Protein AF-A0A9D4YMN6-F1 (afdb_monomer_lite)

Radius of gyration: 22.08 Å; chains: 1; bounding box: 74×37×45 Å

Organism: Rhipicephalus sanguineus (NCBI:txid34632)

pLDDT: mean 73.97, std 20.64, range [35.84, 95.38]

Sequence (119 aa):
MYYLTPFQDELVHSTGSSDVDSVLGVPGLACCDTLKAVHNVWPVLPPAPKKGRGSVAASKQNSYALDQLFKRFCGRRSNAHHAEQDCVDLMKVCHTEKAAFLAYVDANAAHLADSRRDW

Secondary structure (DSSP, 8-state):
---PPP-------------THHHH--TT-EE--HHHHHHHH-SSPPPPP--SS----GGGTT---HHHHHHHHT----STT-HHHHHHHHHHHHHTTHHHHHHHHHHH-EEHHHHTT--

InterPro domains:
  IPR012337 Ribonuclease H-like superfamily [SSF53098] (28-114)
  IPR036397 Ribonuclease H superfamily [G3DSA:3.30.420.10] (12-114)
  IPR040393 Three-prime repair exonuclease 1/2 [PTHR13058] (28-112)

Foldseek 3Di:
DDDDDDDDDDPPDDPDDPDCCVVVVDPPDWDDDLLVLLCVVPVDADAADDDPDDDDDPPVGDDPPLCRLCCRQPNHADDPPPPVSSVVSSVSSCVSVVVSSVVCCVVGIDGPRVCPVPD

Structure (mmCIF, N/CA/C/O backbone):
data_AF-A0A9D4YMN6-F1
#
_entry.id   AF-A0A9D4YMN6-F1
#
loop_
_atom_site.group_PDB
_atom_site.id
_atom_site.type_symbol
_atom_site.label_atom_id
_atom_site.label_alt_id
_atom_site.label_comp_id
_atom_site.label_asym_id
_atom_site.label_entity_id
_atom_site.label_seq_id
_atom_site.pdbx_PDB_ins_code
_atom_site.Cartn_x
_atom_site.Cartn_y
_atom_site.Cartn_z
_atom_site.occupancy
_atom_site.B_iso_or_equiv
_atom_site.auth_seq_id
_atom_site.auth_comp_id
_atom_site.auth_asym_id
_atom_site.auth_atom_id
_atom_site.pdbx_PDB_model_num
ATOM 1 N N . MET A 1 1 ? 53.495 -18.794 -11.646 1.00 36.91 1 MET A N 1
ATOM 2 C CA . MET A 1 1 ? 53.411 -17.781 -12.717 1.00 36.91 1 MET A CA 1
ATOM 3 C C . MET A 1 1 ? 51.982 -17.285 -12.761 1.00 36.91 1 MET A C 1
ATOM 5 O O . MET A 1 1 ? 51.088 -18.094 -12.963 1.00 36.91 1 MET A O 1
ATOM 9 N N . TYR A 1 2 ? 51.777 -16.002 -12.480 1.00 35.84 2 TYR A N 1
ATOM 10 C CA . TYR A 1 2 ? 50.476 -15.344 -12.564 1.00 35.84 2 TYR A CA 1
ATOM 11 C C . TYR A 1 2 ? 50.268 -14.874 -14.004 1.00 35.84 2 TYR A C 1
ATOM 13 O O . TYR A 1 2 ? 51.130 -14.171 -14.526 1.00 35.84 2 TYR A O 1
ATOM 21 N N . TYR A 1 3 ? 49.150 -15.235 -14.630 1.00 39.84 3 TYR A N 1
ATOM 22 C CA . TYR A 1 3 ? 48.700 -14.578 -15.855 1.00 39.84 3 TYR A CA 1
ATOM 23 C C . TYR A 1 3 ? 47.491 -13.707 -15.518 1.00 39.84 3 TYR A C 1
ATOM 25 O O . TYR A 1 3 ? 46.395 -14.199 -15.271 1.00 39.84 3 TYR A O 1
ATOM 33 N N . LEU A 1 4 ? 47.754 -12.400 -15.456 1.00 38.69 4 LEU A N 1
ATOM 34 C CA . LEU A 1 4 ? 46.774 -11.321 -15.496 1.00 38.69 4 LEU A CA 1
ATOM 35 C C . LEU A 1 4 ? 46.217 -11.242 -16.922 1.00 38.69 4 LEU A C 1
ATOM 37 O O . LEU A 1 4 ? 46.974 -11.006 -17.862 1.00 38.69 4 LEU A O 1
ATOM 41 N N . THR A 1 5 ? 44.911 -11.424 -17.092 1.00 44.53 5 THR A N 1
ATOM 42 C CA . THR A 1 5 ? 44.212 -11.036 -18.323 1.00 44.53 5 THR A CA 1
ATOM 43 C C . THR A 1 5 ? 43.851 -9.550 -18.243 1.00 44.53 5 THR A C 1
ATOM 45 O O . THR A 1 5 ? 43.340 -9.123 -17.204 1.00 44.53 5 THR A O 1
ATOM 48 N N . PRO A 1 6 ? 44.098 -8.748 -19.292 1.00 42.12 6 PRO A N 1
ATOM 49 C CA . PRO A 1 6 ? 43.767 -7.332 -19.280 1.00 42.12 6 PRO A CA 1
ATOM 50 C C . PRO A 1 6 ? 42.250 -7.140 -19.370 1.00 42.12 6 PRO A C 1
ATOM 52 O O . PRO A 1 6 ? 41.585 -7.676 -20.254 1.00 42.12 6 PRO A O 1
ATOM 55 N N . PHE A 1 7 ? 41.731 -6.365 -18.422 1.00 38.84 7 PHE A N 1
ATOM 56 C CA . PHE A 1 7 ? 40.391 -5.795 -18.409 1.00 38.84 7 PHE A CA 1
ATOM 57 C C . PHE A 1 7 ? 40.280 -4.862 -19.627 1.00 38.84 7 PHE A C 1
ATOM 59 O O . PHE A 1 7 ? 40.938 -3.823 -19.664 1.00 38.84 7 PHE A O 1
ATOM 66 N N . GLN A 1 8 ? 39.538 -5.269 -20.659 1.00 41.69 8 GLN A N 1
ATOM 67 C CA . GLN A 1 8 ? 39.225 -4.388 -21.780 1.00 41.69 8 GLN A CA 1
ATOM 68 C C . GLN A 1 8 ? 38.085 -3.458 -21.371 1.00 41.69 8 GLN A C 1
ATOM 70 O O . GLN A 1 8 ? 36.951 -3.869 -21.141 1.00 41.69 8 GLN A O 1
ATOM 75 N N . ASP A 1 9 ? 38.477 -2.201 -21.233 1.00 43.00 9 ASP A N 1
ATOM 76 C CA . ASP A 1 9 ? 37.661 -1.007 -21.128 1.00 43.00 9 ASP A CA 1
ATOM 77 C C . ASP A 1 9 ? 36.941 -0.788 -22.471 1.00 43.00 9 ASP A C 1
ATOM 79 O O . ASP A 1 9 ? 37.562 -0.401 -23.459 1.00 43.00 9 ASP A O 1
ATOM 83 N N . GLU A 1 10 ? 35.645 -1.089 -22.532 1.00 41.66 10 GLU A N 1
ATOM 84 C CA . GLU A 1 10 ? 34.759 -0.564 -23.575 1.00 41.66 10 GLU A CA 1
ATOM 85 C C . GLU A 1 10 ? 33.535 0.069 -22.913 1.00 41.66 10 GLU A C 1
ATOM 87 O O . GLU A 1 10 ? 32.429 -0.474 -22.885 1.00 41.66 10 GLU A O 1
ATOM 92 N N . LEU A 1 11 ? 33.745 1.266 -22.359 1.00 40.16 11 LEU A N 1
ATOM 93 C CA . LEU A 1 11 ? 32.674 2.190 -22.009 1.00 40.16 11 LEU A CA 1
ATOM 94 C C . LEU A 1 11 ? 32.065 2.774 -23.296 1.00 40.16 11 LEU A C 1
ATOM 96 O O . LEU A 1 11 ? 32.355 3.904 -23.702 1.00 40.16 11 LEU A O 1
ATOM 100 N N . VAL A 1 12 ? 31.201 1.993 -23.946 1.00 44.28 12 VAL A N 1
ATOM 101 C CA . VAL A 1 12 ? 30.350 2.481 -25.034 1.00 44.28 12 VAL A CA 1
ATOM 102 C C . VAL A 1 12 ? 29.313 3.430 -24.433 1.00 44.28 12 VAL A C 1
ATOM 104 O O . VAL A 1 12 ? 28.297 3.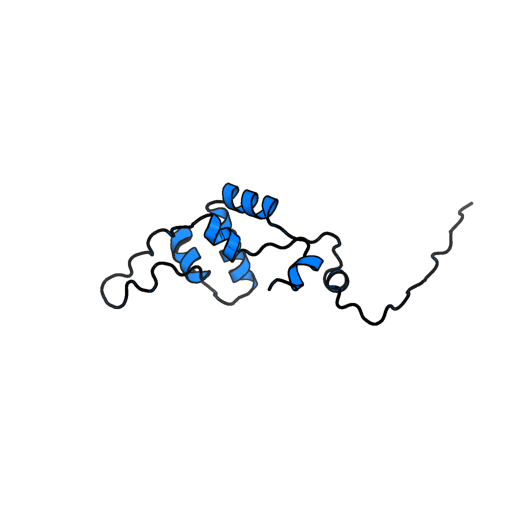019 -23.874 1.00 44.28 12 VAL A O 1
ATOM 107 N N . HIS A 1 13 ? 29.585 4.729 -24.550 1.00 44.44 13 HIS A N 1
ATOM 108 C CA . HIS A 1 13 ? 28.615 5.791 -24.309 1.00 44.44 13 HIS A CA 1
ATOM 109 C C . HIS A 1 13 ? 27.467 5.665 -25.320 1.00 44.44 13 HIS A C 1
ATOM 111 O O . HIS A 1 13 ? 27.561 6.163 -26.441 1.00 44.44 13 HIS A O 1
ATOM 117 N N . SER A 1 14 ? 26.368 5.022 -24.921 1.00 39.88 14 SER A N 1
ATOM 118 C CA . SER A 1 14 ? 25.084 5.182 -25.605 1.00 39.88 14 SER A CA 1
ATOM 119 C C . SER A 1 14 ? 24.371 6.406 -25.049 1.00 39.88 14 SER A C 1
ATOM 121 O O . SER A 1 14 ? 23.703 6.385 -24.016 1.00 39.88 14 SER A O 1
ATOM 123 N N . THR A 1 15 ? 24.554 7.506 -25.763 1.00 48.62 15 THR A N 1
ATOM 124 C CA . THR A 1 15 ? 23.722 8.697 -25.698 1.00 48.62 15 THR A CA 1
ATOM 125 C C . THR A 1 15 ? 22.288 8.340 -26.103 1.00 48.62 15 THR A C 1
ATOM 127 O O . THR A 1 15 ? 22.015 8.054 -27.263 1.00 48.62 15 THR A O 1
ATOM 130 N N . GLY A 1 16 ? 21.356 8.400 -25.145 1.00 44.06 16 GLY A N 1
ATOM 131 C CA . GLY A 1 16 ? 19.928 8.548 -25.446 1.00 44.06 16 GLY A CA 1
ATOM 132 C C . GLY A 1 16 ? 18.996 7.384 -25.101 1.00 44.06 16 GLY A C 1
ATOM 133 O O . GLY A 1 16 ? 18.100 7.109 -25.890 1.00 44.06 16 GLY A O 1
ATOM 134 N N . SER A 1 17 ? 19.120 6.754 -23.927 1.00 43.69 17 SER A N 1
ATOM 135 C CA . SER A 1 17 ? 18.010 5.961 -23.373 1.00 43.69 17 SER A CA 1
ATOM 136 C C . SER A 1 17 ? 17.620 6.467 -21.993 1.00 43.69 17 SER A C 1
ATOM 138 O O . SER A 1 17 ? 18.452 6.586 -21.097 1.00 43.69 17 SER A O 1
ATOM 140 N N . SER A 1 18 ? 16.341 6.789 -21.811 1.00 48.84 18 SER A N 1
ATOM 141 C CA . SER A 1 18 ? 15.766 7.173 -20.520 1.00 48.84 18 SER A CA 1
ATOM 142 C C . SER A 1 18 ? 15.546 5.955 -19.610 1.00 48.84 18 SER A C 1
ATOM 144 O O . SER A 1 18 ? 14.480 5.834 -19.003 1.00 48.84 18 SER A O 1
ATOM 146 N N . ASP A 1 19 ? 16.504 5.032 -19.564 1.00 51.66 19 ASP A N 1
ATOM 147 C CA . ASP A 1 19 ? 16.403 3.782 -18.817 1.00 51.66 19 ASP A CA 1
ATOM 148 C C . ASP A 1 19 ? 16.760 4.010 -17.351 1.00 51.66 19 ASP A C 1
ATOM 150 O O . ASP A 1 19 ? 17.908 4.247 -16.975 1.00 51.66 19 ASP A O 1
ATOM 154 N N . VAL A 1 20 ? 15.744 3.922 -16.497 1.00 51.78 20 VAL A N 1
ATOM 155 C CA . VAL A 1 20 ? 15.882 3.969 -15.034 1.00 51.78 20 VAL A CA 1
ATOM 156 C C . VAL A 1 20 ? 16.705 2.805 -14.472 1.00 51.78 20 VAL A C 1
ATOM 158 O O . VAL A 1 20 ? 17.168 2.904 -13.335 1.00 51.78 20 VAL A O 1
ATOM 161 N N . ASP A 1 21 ? 16.977 1.768 -15.275 1.00 49.28 21 ASP A N 1
ATOM 162 C CA . ASP A 1 21 ? 17.992 0.751 -14.973 1.00 49.28 21 ASP A CA 1
ATOM 163 C C . ASP A 1 21 ? 19.356 1.393 -14.681 1.00 49.28 21 ASP A C 1
ATOM 165 O O . ASP A 1 21 ? 20.093 0.921 -13.819 1.00 49.28 21 ASP A O 1
ATOM 169 N N . SER A 1 22 ? 19.653 2.541 -15.300 1.00 51.34 22 SER A N 1
ATOM 170 C CA . SER A 1 22 ? 20.869 3.313 -15.024 1.00 51.34 22 SER A CA 1
ATOM 171 C C . SER A 1 22 ? 20.780 4.199 -13.771 1.00 51.34 22 SER A C 1
ATOM 173 O O . SER A 1 22 ? 21.812 4.611 -13.252 1.00 51.34 22 SER A O 1
ATOM 175 N N . VAL A 1 23 ? 19.578 4.507 -13.263 1.00 55.53 23 VAL A N 1
ATOM 176 C CA . VAL A 1 23 ? 19.380 5.413 -12.109 1.00 55.53 23 VAL A CA 1
ATOM 177 C C . VAL A 1 23 ? 19.468 4.672 -10.774 1.00 55.53 23 VAL A C 1
ATOM 179 O O . VAL A 1 23 ? 20.001 5.220 -9.811 1.00 55.53 23 VAL A O 1
ATOM 182 N N . LEU A 1 24 ? 18.965 3.436 -10.702 1.00 59.53 24 LEU A N 1
ATOM 183 C CA . LEU A 1 24 ? 19.057 2.605 -9.493 1.00 59.53 24 LEU A CA 1
ATOM 184 C C . LEU A 1 24 ? 20.084 1.473 -9.620 1.00 59.53 24 LEU A C 1
ATOM 186 O O . LEU A 1 24 ? 20.497 0.933 -8.599 1.00 59.53 24 LEU A O 1
ATOM 190 N N . GLY A 1 25 ? 20.512 1.119 -10.838 1.00 56.62 25 GLY A N 1
ATOM 191 C CA . GLY A 1 25 ? 21.529 0.088 -11.072 1.00 56.62 25 GLY A CA 1
ATOM 192 C C . GLY A 1 25 ? 21.098 -1.329 -10.683 1.00 56.62 25 GLY A C 1
ATOM 193 O O . GLY A 1 25 ? 21.949 -2.208 -10.574 1.00 56.62 25 GLY A O 1
ATOM 194 N N . VAL A 1 26 ? 19.802 -1.561 -10.438 1.00 59.62 26 VAL A N 1
ATOM 195 C CA . VAL A 1 26 ? 19.274 -2.859 -9.998 1.00 59.62 26 VAL A CA 1
ATOM 196 C C . VAL A 1 26 ? 18.445 -3.482 -11.122 1.00 59.62 26 VAL A C 1
ATOM 198 O O . VAL A 1 26 ? 17.255 -3.173 -11.235 1.00 59.62 26 VAL A O 1
ATOM 201 N N . PRO A 1 27 ? 19.040 -4.359 -11.953 1.00 65.25 27 PRO A N 1
ATOM 202 C CA . PRO A 1 27 ? 18.279 -5.098 -12.950 1.00 65.25 27 PRO A CA 1
ATOM 203 C C . PRO A 1 27 ? 17.215 -5.967 -12.267 1.00 65.25 27 PRO A C 1
ATOM 205 O O . PRO A 1 27 ? 17.459 -6.571 -11.221 1.00 65.25 27 PRO A O 1
ATOM 208 N N . GLY A 1 28 ? 16.026 -6.033 -12.869 1.00 74.44 28 GLY A N 1
ATOM 209 C CA . GLY A 1 28 ? 14.917 -6.851 -12.368 1.00 74.44 28 GLY A CA 1
ATOM 210 C C . GLY A 1 28 ? 14.049 -6.189 -11.294 1.00 74.44 28 GLY A C 1
ATOM 211 O O . GLY A 1 28 ? 13.239 -6.875 -10.673 1.00 74.44 28 GLY A O 1
ATOM 212 N N . LEU A 1 29 ? 14.172 -4.875 -11.075 1.00 81.75 29 LEU A N 1
ATOM 213 C CA . LEU A 1 29 ? 13.296 -4.162 -10.149 1.00 81.75 29 LEU A CA 1
ATOM 214 C C . LEU A 1 29 ? 11.842 -4.168 -10.657 1.00 81.75 29 LEU A C 1
ATOM 216 O O . LEU A 1 29 ? 11.544 -3.738 -11.775 1.00 81.75 29 LEU A O 1
ATOM 220 N N . ALA A 1 30 ? 10.935 -4.647 -9.810 1.00 85.88 30 ALA A N 1
ATOM 221 C CA . ALA A 1 30 ? 9.502 -4.646 -10.061 1.00 85.88 30 ALA A CA 1
ATOM 222 C C . ALA A 1 30 ? 8.808 -3.588 -9.195 1.00 85.88 30 ALA A C 1
ATOM 224 O O . ALA A 1 30 ? 9.224 -3.313 -8.067 1.00 85.88 30 ALA A O 1
ATOM 225 N N . CYS A 1 31 ? 7.737 -3.002 -9.718 1.00 88.38 31 CYS A N 1
ATOM 226 C CA . CYS A 1 31 ? 6.900 -2.050 -9.002 1.00 88.38 31 CYS A CA 1
ATOM 227 C C . CYS A 1 31 ? 5.429 -2.460 -9.055 1.00 88.38 31 CYS A C 1
ATOM 229 O O . CYS A 1 31 ? 4.983 -3.158 -9.965 1.00 88.38 31 CYS A O 1
ATOM 231 N N . CYS A 1 32 ? 4.666 -2.002 -8.069 1.00 90.44 32 CYS A N 1
ATOM 232 C CA . CYS A 1 32 ? 3.235 -2.234 -7.982 1.00 90.44 32 CYS A CA 1
ATOM 233 C C . CYS A 1 32 ? 2.550 -0.959 -7.479 1.00 90.44 32 CYS A C 1
ATOM 235 O O . CYS A 1 32 ? 3.084 -0.262 -6.615 1.00 90.44 32 CYS A O 1
ATOM 237 N N . ASP A 1 33 ? 1.369 -0.657 -8.016 1.00 89.56 33 ASP A N 1
ATOM 238 C CA . ASP A 1 33 ? 0.548 0.457 -7.546 1.00 89.56 33 ASP A CA 1
ATOM 239 C C . ASP A 1 33 ? -0.139 0.078 -6.228 1.00 89.56 33 ASP A C 1
ATOM 241 O O . ASP A 1 33 ? -1.106 -0.694 -6.183 1.00 89.56 33 ASP A O 1
ATOM 245 N N . THR A 1 34 ? 0.364 0.657 -5.142 1.00 91.06 34 THR A N 1
ATOM 246 C CA . THR A 1 34 ? -0.135 0.394 -3.796 1.00 91.06 34 THR A CA 1
ATOM 247 C C . THR A 1 34 ? -1.589 0.830 -3.609 1.00 91.06 34 THR A C 1
ATOM 249 O O . THR A 1 34 ? -2.293 0.206 -2.820 1.00 91.06 34 THR A O 1
ATOM 252 N N . LEU A 1 35 ? -2.093 1.843 -4.325 1.00 91.06 35 LEU A N 1
ATOM 253 C CA . LEU A 1 35 ? -3.504 2.234 -4.206 1.00 91.06 35 LEU A CA 1
ATOM 254 C C . LEU A 1 35 ? -4.420 1.161 -4.790 1.00 91.06 35 LEU A C 1
ATOM 256 O O . LEU A 1 35 ? -5.409 0.805 -4.147 1.00 91.06 35 LEU A O 1
ATOM 260 N N . LYS A 1 36 ? -4.075 0.597 -5.954 1.00 91.56 36 LYS A N 1
ATOM 261 C CA . LYS A 1 36 ? -4.826 -0.531 -6.533 1.00 91.56 36 LYS A CA 1
ATOM 262 C C . LYS A 1 36 ? -4.792 -1.750 -5.612 1.00 91.56 36 LYS A C 1
ATOM 264 O O . LYS A 1 36 ? -5.835 -2.352 -5.364 1.00 91.56 36 LYS A O 1
ATOM 269 N N . ALA A 1 37 ? -3.626 -2.051 -5.038 1.00 92.94 37 ALA A N 1
ATOM 270 C CA . ALA A 1 37 ? -3.480 -3.135 -4.070 1.00 92.94 37 ALA A CA 1
ATOM 271 C C . ALA A 1 37 ? -4.382 -2.931 -2.839 1.00 92.94 37 ALA A C 1
ATOM 273 O O . ALA A 1 37 ? -5.150 -3.819 -2.475 1.00 92.94 37 ALA A O 1
ATOM 274 N N . VAL A 1 38 ? -4.353 -1.743 -2.228 1.00 91.56 38 VAL A N 1
ATOM 275 C CA . VAL A 1 38 ? -5.177 -1.413 -1.053 1.00 91.56 38 VAL A CA 1
ATOM 276 C C . VAL A 1 38 ? -6.673 -1.458 -1.392 1.00 91.56 38 VAL A C 1
ATOM 278 O O . VAL A 1 38 ? -7.457 -1.964 -0.592 1.00 91.56 38 VAL A O 1
ATOM 281 N N . HIS A 1 39 ? -7.085 -0.989 -2.572 1.00 91.62 39 HIS A N 1
ATOM 282 C CA . HIS A 1 39 ? -8.473 -1.101 -3.036 1.00 91.62 39 HIS A CA 1
ATOM 283 C C . HIS A 1 39 ? -8.932 -2.554 -3.191 1.00 91.62 39 HIS A C 1
ATOM 285 O O . HIS A 1 39 ? -10.074 -2.870 -2.862 1.00 91.62 39 HIS A O 1
ATOM 291 N N . ASN A 1 40 ? -8.058 -3.433 -3.683 1.00 92.56 40 ASN A N 1
ATOM 292 C CA . ASN A 1 40 ? -8.369 -4.850 -3.83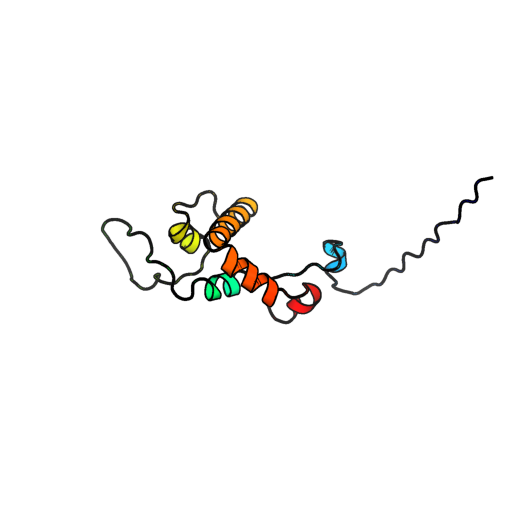2 1.00 92.56 40 ASN A CA 1
ATOM 293 C C . ASN A 1 40 ? -8.479 -5.561 -2.476 1.00 92.56 40 ASN A C 1
ATOM 295 O O . ASN A 1 40 ? -9.366 -6.388 -2.281 1.00 92.56 40 ASN A O 1
ATOM 299 N N . VAL A 1 41 ? -7.590 -5.232 -1.536 1.00 91.56 41 VAL A N 1
ATOM 300 C CA . VAL A 1 41 ? -7.586 -5.833 -0.194 1.00 91.56 41 VAL A CA 1
ATOM 301 C C . VAL A 1 41 ? -8.772 -5.340 0.640 1.00 91.56 41 VAL A C 1
ATOM 303 O O . VAL A 1 41 ? -9.414 -6.131 1.328 1.00 91.56 41 VAL A O 1
ATOM 306 N N . TRP A 1 42 ? -9.108 -4.050 0.552 1.00 90.69 42 TRP A N 1
ATOM 307 C CA . TRP A 1 42 ? -10.227 -3.451 1.281 1.00 90.69 42 TRP A CA 1
ATOM 308 C C . TRP A 1 42 ? -11.197 -2.742 0.338 1.00 90.69 42 TRP A C 1
ATOM 310 O O . TRP A 1 42 ? -11.255 -1.515 0.353 1.00 90.69 42 TRP A O 1
ATOM 320 N N . PRO A 1 43 ? -12.023 -3.473 -0.431 1.00 85.62 43 PRO A N 1
ATOM 321 C CA . PRO A 1 43 ? -13.000 -2.857 -1.334 1.00 85.62 43 PRO A CA 1
ATOM 322 C C . PRO A 1 43 ? -14.023 -1.996 -0.579 1.00 85.62 43 PRO A C 1
ATOM 324 O O . PRO A 1 43 ? -14.542 -1.008 -1.104 1.00 85.62 43 PRO A O 1
ATOM 327 N N . VAL A 1 44 ? -14.282 -2.349 0.684 1.00 85.69 44 VAL A N 1
ATOM 328 C CA . VAL A 1 44 ? -15.067 -1.563 1.632 1.00 85.69 44 VAL A CA 1
ATOM 329 C C . VAL A 1 44 ? -14.187 -1.255 2.836 1.00 85.69 44 VAL A C 1
ATOM 331 O O . VAL A 1 44 ? -13.773 -2.154 3.565 1.00 85.69 44 VAL A O 1
ATOM 334 N N . LEU A 1 45 ? -13.907 0.029 3.054 1.00 84.69 45 LEU A N 1
ATOM 335 C CA . LEU A 1 45 ? -13.090 0.458 4.181 1.00 84.69 45 LEU A CA 1
ATOM 336 C C . LEU A 1 45 ? -13.883 0.381 5.496 1.00 84.69 45 LEU A C 1
ATOM 338 O O . LEU A 1 45 ? -15.060 0.754 5.528 1.00 84.69 45 LEU A O 1
ATOM 342 N N . PRO A 1 46 ? -13.239 0.000 6.615 1.00 82.19 46 PRO A N 1
ATOM 343 C CA . PRO A 1 46 ? -13.875 0.050 7.924 1.00 82.19 46 PRO A CA 1
ATOM 344 C C . PRO A 1 46 ? -14.288 1.489 8.275 1.00 82.19 46 PRO A C 1
ATOM 346 O O . PRO A 1 46 ? -13.697 2.456 7.770 1.00 82.19 46 PRO A O 1
ATOM 349 N N . PRO A 1 47 ? -15.306 1.667 9.134 1.00 80.00 47 PRO A N 1
ATOM 350 C CA . PRO A 1 47 ? -15.807 2.987 9.482 1.00 80.00 47 PRO A CA 1
ATOM 351 C C . PRO A 1 47 ? -14.703 3.839 10.111 1.00 80.00 47 PRO A C 1
ATOM 353 O O . PRO A 1 47 ? -13.942 3.382 10.962 1.00 80.00 47 PRO A O 1
ATOM 356 N N . ALA A 1 48 ? -14.631 5.107 9.705 1.00 75.00 48 ALA A N 1
ATOM 357 C CA . ALA A 1 48 ? -13.691 6.043 10.303 1.00 75.00 48 ALA A CA 1
ATOM 358 C C . ALA A 1 48 ? -13.987 6.220 11.808 1.00 75.00 48 ALA A C 1
ATOM 360 O O . ALA A 1 48 ? -15.160 6.265 12.201 1.00 75.00 48 ALA A O 1
ATOM 361 N N . PRO A 1 49 ? -12.955 6.365 12.660 1.00 71.38 49 PRO A N 1
ATOM 362 C CA . PRO A 1 49 ? -13.158 6.611 14.082 1.00 71.38 49 PRO A CA 1
ATOM 363 C C . PRO A 1 49 ? -13.991 7.884 14.287 1.00 71.38 49 PRO A C 1
ATOM 365 O O . PRO A 1 49 ? -13.689 8.944 13.731 1.00 71.38 49 PRO A O 1
ATOM 368 N N . LYS A 1 50 ? -15.064 7.782 15.084 1.00 68.56 50 LYS A N 1
ATOM 369 C CA . LYS A 1 50 ? -15.989 8.893 15.351 1.00 68.56 50 LYS A CA 1
ATOM 370 C C . LYS A 1 50 ? -15.234 10.030 16.049 1.00 68.56 50 LYS A C 1
ATOM 372 O O . LYS A 1 50 ? -14.849 9.895 17.209 1.00 68.56 50 LYS A O 1
ATOM 377 N N . LYS A 1 51 ? -15.047 11.173 15.380 1.00 59.84 51 LYS A N 1
ATOM 378 C CA . LYS A 1 51 ? -14.690 12.420 16.076 1.00 59.84 51 LYS A CA 1
ATOM 379 C C . LYS A 1 51 ? -15.891 12.837 16.929 1.00 59.84 51 LYS A C 1
ATOM 381 O O . LYS A 1 51 ? -17.004 12.939 16.418 1.00 59.84 51 LYS A O 1
ATOM 386 N N . GLY A 1 52 ? -15.673 13.011 18.231 1.00 51.12 52 GLY A N 1
ATOM 387 C CA . GLY A 1 52 ? -16.707 13.443 19.170 1.00 51.12 52 GLY A CA 1
ATOM 388 C C . GLY A 1 52 ? -17.401 14.729 18.708 1.00 51.12 52 GLY A C 1
ATOM 389 O O . GLY A 1 52 ? -16.736 15.635 18.221 1.00 51.12 52 GLY A O 1
ATOM 390 N N . ARG A 1 53 ? -18.736 14.735 18.844 1.00 49.84 53 ARG A N 1
ATOM 391 C CA . ARG A 1 53 ? -19.702 15.845 18.707 1.00 49.84 53 ARG A CA 1
ATOM 392 C C . ARG A 1 53 ? -19.275 17.022 17.813 1.00 49.84 53 ARG A C 1
ATOM 394 O O . ARG A 1 53 ? -18.593 17.935 18.256 1.00 49.84 53 ARG A O 1
ATOM 401 N N . GLY A 1 54 ? -19.867 17.069 16.620 1.00 49.62 54 GLY A N 1
ATOM 402 C CA . GLY A 1 54 ? -20.067 18.316 15.885 1.00 49.62 54 GLY A CA 1
ATOM 403 C C . GLY A 1 54 ? -19.360 18.379 14.537 1.00 49.62 54 GLY A C 1
ATOM 404 O O . GLY A 1 54 ? -18.185 18.703 14.447 1.00 49.62 54 GLY A O 1
ATOM 405 N N . SER A 1 55 ? -20.177 18.222 13.499 1.00 42.91 55 SER A N 1
ATOM 406 C CA . SER A 1 55 ? -20.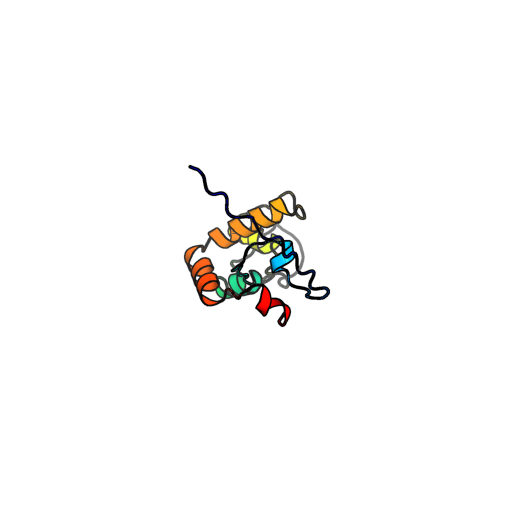038 18.870 12.195 1.00 42.91 55 SER A CA 1
ATOM 407 C C . SER A 1 55 ? -19.287 18.158 11.051 1.00 42.91 55 SER A C 1
ATOM 409 O O . SER A 1 55 ? -18.082 17.925 11.067 1.00 42.91 55 SER A O 1
ATOM 411 N N . VAL A 1 56 ? -20.102 17.983 10.004 1.00 39.97 56 VAL A N 1
ATOM 412 C CA . VAL A 1 56 ? -19.877 17.945 8.549 1.00 39.97 56 VAL A CA 1
ATOM 413 C C . VAL A 1 56 ? -19.436 16.642 7.861 1.00 39.97 56 VAL A C 1
ATOM 415 O O . VAL A 1 56 ? -18.267 16.284 7.782 1.00 39.97 56 VAL A O 1
ATOM 418 N N . ALA A 1 57 ? -20.461 16.067 7.219 1.00 41.28 57 ALA A N 1
ATOM 419 C CA . ALA A 1 57 ? -20.503 15.306 5.972 1.00 41.28 57 ALA A CA 1
ATOM 420 C C . ALA A 1 57 ? -19.961 13.869 5.944 1.00 41.28 57 ALA A C 1
ATOM 422 O O . ALA A 1 57 ? -18.767 13.589 5.858 1.00 41.28 57 ALA A O 1
ATOM 423 N N . ALA A 1 58 ? -20.924 12.959 5.799 1.00 45.66 58 ALA A N 1
ATOM 424 C CA . ALA A 1 58 ? -20.799 11.579 5.345 1.00 45.66 58 ALA A CA 1
ATOM 425 C C . ALA A 1 58 ? -20.141 11.404 3.949 1.00 45.66 58 ALA A C 1
ATOM 427 O O . ALA A 1 58 ? -20.102 10.295 3.434 1.00 45.66 58 ALA A O 1
ATOM 428 N N . SER A 1 59 ? -19.582 12.454 3.334 1.00 47.78 59 SER A N 1
ATOM 429 C CA . SER A 1 59 ? -18.953 12.394 2.006 1.00 47.78 59 SER A CA 1
ATOM 430 C C . SER A 1 59 ? -17.473 11.986 2.020 1.00 47.78 59 SER A C 1
ATOM 432 O O . SER A 1 59 ? -16.934 11.628 0.979 1.00 47.78 59 SER A O 1
ATOM 434 N N . LYS A 1 60 ? -16.797 11.976 3.181 1.00 52.69 60 LYS A N 1
ATOM 435 C CA . LYS A 1 60 ? -15.398 11.501 3.318 1.00 52.69 60 LYS A CA 1
ATOM 436 C C . LYS A 1 60 ? -15.269 10.016 3.676 1.00 52.69 60 LYS A C 1
ATOM 438 O O . LYS A 1 60 ? -14.178 9.555 4.016 1.00 52.69 60 LYS A O 1
ATOM 443 N N . GLN A 1 61 ? -16.360 9.252 3.623 1.00 60.31 61 GLN A N 1
ATOM 444 C CA . GLN A 1 61 ? -16.385 7.901 4.184 1.00 60.31 61 GLN A CA 1
ATOM 445 C C . GLN A 1 61 ? -15.486 6.886 3.462 1.00 60.31 61 GLN A C 1
ATOM 447 O O . GLN A 1 61 ? -15.102 5.919 4.112 1.00 60.31 61 GLN A O 1
ATOM 452 N N . ASN A 1 62 ? -15.012 7.144 2.233 1.00 69.88 62 ASN A N 1
ATOM 453 C CA . ASN A 1 62 ? -14.228 6.176 1.442 1.00 69.88 62 ASN A CA 1
ATOM 454 C C . ASN A 1 62 ? -12.931 6.741 0.820 1.00 69.88 62 ASN A C 1
ATOM 456 O O . ASN A 1 62 ? -12.555 6.362 -0.283 1.00 69.88 62 ASN A O 1
ATOM 460 N N . SER A 1 63 ? -12.236 7.671 1.483 1.00 84.06 63 SER A N 1
ATOM 461 C CA . SER A 1 63 ? -10.920 8.113 0.991 1.00 84.06 63 SER A CA 1
ATOM 462 C C . SER A 1 63 ? -9.826 7.086 1.308 1.00 84.06 63 SER A C 1
ATOM 464 O O . SER A 1 63 ? -9.670 6.695 2.465 1.00 84.06 63 SER A O 1
ATOM 466 N N . TYR A 1 64 ? -9.037 6.738 0.288 1.00 89.94 64 TYR A N 1
ATOM 467 C CA . TYR A 1 64 ? -7.841 5.887 0.367 1.00 89.94 64 TYR A CA 1
ATOM 468 C C . TYR A 1 64 ? -6.546 6.696 0.540 1.00 89.94 64 TYR A C 1
ATOM 470 O O . TYR A 1 64 ? -5.447 6.195 0.325 1.00 89.94 64 TYR A O 1
ATOM 478 N N . ALA A 1 65 ? -6.647 7.966 0.944 1.00 90.69 65 ALA A N 1
ATOM 479 C CA . ALA A 1 65 ? -5.467 8.731 1.326 1.00 90.69 65 ALA A CA 1
ATOM 480 C C . ALA A 1 65 ? -4.773 8.058 2.521 1.00 90.69 65 ALA A C 1
ATOM 482 O O . ALA A 1 65 ? -5.446 7.624 3.461 1.00 90.69 65 ALA A O 1
ATOM 483 N N . LEU A 1 66 ? -3.436 8.039 2.530 1.00 91.81 66 LEU A N 1
ATOM 484 C CA . LEU A 1 66 ? -2.647 7.371 3.571 1.00 91.81 66 LEU A CA 1
ATOM 485 C C . LEU A 1 66 ? -3.041 7.811 4.991 1.00 91.81 66 LEU A C 1
ATOM 487 O O . LEU A 1 66 ? -3.204 6.975 5.872 1.00 91.81 66 LEU A O 1
ATOM 491 N N . ASP A 1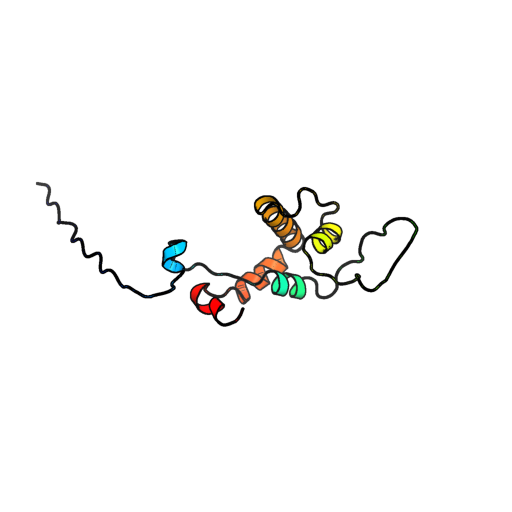 67 ? -3.291 9.107 5.206 1.00 89.75 67 ASP A N 1
ATOM 492 C CA . ASP A 1 67 ? -3.781 9.627 6.491 1.00 89.75 67 ASP A CA 1
ATOM 493 C C . ASP A 1 67 ? -5.107 8.980 6.934 1.00 89.75 67 ASP A C 1
ATOM 495 O O . ASP A 1 67 ? -5.298 8.688 8.114 1.00 89.75 67 ASP A O 1
ATOM 499 N N . GLN A 1 68 ? -6.027 8.744 5.998 1.00 89.62 68 GLN A N 1
ATOM 500 C CA . GLN A 1 68 ? -7.334 8.154 6.286 1.00 89.62 68 GLN A CA 1
ATOM 501 C C . GLN A 1 68 ? -7.243 6.648 6.515 1.00 89.62 68 GLN A C 1
ATOM 503 O O . GLN A 1 68 ? -7.903 6.141 7.422 1.00 89.62 68 GLN A O 1
ATOM 508 N N . LEU A 1 69 ? -6.412 5.950 5.738 1.00 91.44 69 LEU A N 1
ATOM 509 C CA . LEU A 1 69 ? -6.136 4.527 5.934 1.00 91.44 69 LEU A CA 1
ATOM 510 C C . LEU A 1 69 ? -5.467 4.296 7.290 1.00 91.44 69 LEU A C 1
ATOM 512 O O . LEU A 1 69 ? -5.972 3.534 8.113 1.00 91.44 69 LEU A O 1
ATOM 516 N N . PHE A 1 70 ? -4.401 5.040 7.584 1.00 91.88 70 PHE A N 1
ATOM 517 C CA . PHE A 1 70 ? -3.687 4.930 8.851 1.00 91.88 70 PHE A CA 1
ATOM 518 C C . PHE A 1 70 ? -4.610 5.199 10.047 1.00 91.88 70 PHE A C 1
ATOM 520 O O . PHE A 1 70 ? -4.602 4.445 11.018 1.00 91.88 70 PHE A O 1
ATOM 527 N N . LYS A 1 71 ? -5.491 6.207 9.951 1.00 90.06 71 LYS A N 1
ATOM 528 C CA . LYS A 1 71 ? -6.510 6.496 10.978 1.00 90.06 71 LYS A CA 1
ATOM 529 C C . LYS A 1 71 ? -7.472 5.358 11.264 1.00 90.06 71 LYS A C 1
ATOM 531 O O . LYS A 1 71 ? -7.911 5.227 12.406 1.00 90.06 71 LYS A O 1
ATOM 536 N N . ARG A 1 72 ? -7.813 4.569 10.252 1.00 89.50 72 ARG A N 1
ATOM 537 C CA . ARG A 1 72 ? -8.741 3.445 10.385 1.00 89.50 72 ARG A CA 1
ATOM 538 C C . ARG A 1 72 ? -8.073 2.206 10.965 1.00 89.50 72 ARG A C 1
ATOM 540 O O . ARG A 1 72 ? -8.669 1.559 11.816 1.00 89.50 72 ARG A O 1
ATOM 547 N N . PHE A 1 73 ? -6.860 1.901 10.515 1.00 90.25 73 PHE A N 1
ATOM 548 C CA . PHE A 1 73 ? -6.202 0.628 10.812 1.00 90.25 73 PHE A CA 1
ATOM 549 C C . PHE A 1 73 ? -5.172 0.711 11.943 1.00 90.25 73 PHE A C 1
ATOM 551 O O . PHE A 1 73 ? -5.014 -0.236 12.705 1.00 90.25 73 PHE A O 1
ATOM 558 N N . CYS A 1 74 ? -4.476 1.842 12.075 1.00 90.75 74 CYS A N 1
ATOM 559 C CA . CYS A 1 74 ? -3.324 1.988 12.971 1.00 90.75 74 CYS A CA 1
ATOM 560 C C . CYS A 1 74 ? -3.518 3.074 14.046 1.00 90.75 74 CYS A C 1
ATOM 562 O O . CYS A 1 74 ? -2.748 3.143 15.002 1.00 90.75 74 CYS A O 1
ATOM 564 N N . GLY A 1 75 ? -4.539 3.928 13.918 1.00 88.19 75 GLY A N 1
ATOM 565 C CA . GLY A 1 75 ? -4.841 4.994 14.873 1.00 88.19 75 GLY A CA 1
ATOM 566 C C . GLY A 1 75 ? -4.247 6.347 14.472 1.00 88.19 75 GLY A C 1
ATOM 567 O O . GLY A 1 75 ? -4.431 6.823 13.359 1.00 88.19 75 GLY A O 1
ATOM 568 N N . ARG A 1 76 ? -3.604 7.075 15.387 1.00 87.06 76 ARG A N 1
ATOM 569 C CA . ARG A 1 76 ? -3.179 8.458 15.097 1.00 87.06 76 ARG A CA 1
ATOM 570 C C . ARG A 1 76 ? -1.842 8.512 14.366 1.00 87.06 76 ARG A C 1
ATOM 572 O O . ARG A 1 76 ? -0.876 7.897 14.795 1.00 87.06 76 ARG A O 1
ATOM 579 N N . ARG A 1 77 ? -1.801 9.326 13.313 1.00 87.44 77 ARG A N 1
ATOM 580 C CA . ARG A 1 77 ? -0.615 9.613 12.508 1.00 87.44 77 ARG A CA 1
ATOM 581 C C . ARG A 1 77 ? 0.141 10.839 13.038 1.00 87.44 77 ARG A C 1
ATOM 583 O O . ARG A 1 77 ? -0.497 11.804 13.462 1.00 87.44 77 ARG A O 1
ATOM 590 N N . SER A 1 78 ? 1.468 10.816 12.967 1.00 86.50 78 SER A N 1
ATOM 591 C CA . SER A 1 78 ? 2.378 11.930 13.288 1.00 86.50 78 SER A CA 1
ATOM 592 C C . SER A 1 78 ? 3.362 12.153 12.136 1.00 86.50 78 SER A C 1
ATOM 594 O O . SER A 1 78 ? 3.580 11.233 11.358 1.00 86.50 78 SER A O 1
ATOM 596 N N . ASN A 1 79 ? 3.964 13.344 12.036 1.00 83.25 79 ASN A N 1
ATOM 597 C CA . ASN A 1 79 ? 5.017 13.668 11.055 1.00 83.25 79 ASN A CA 1
ATOM 598 C C . ASN A 1 79 ? 4.639 13.372 9.587 1.00 83.25 79 ASN A C 1
ATOM 600 O O . ASN A 1 79 ? 5.430 12.821 8.828 1.00 83.25 79 ASN A O 1
ATOM 604 N N . ALA A 1 80 ? 3.416 13.729 9.184 1.00 83.62 80 ALA A N 1
ATOM 605 C CA . ALA A 1 80 ? 2.980 13.586 7.795 1.00 83.62 80 ALA A CA 1
ATOM 606 C C . ALA A 1 80 ? 3.840 14.439 6.845 1.00 83.62 80 ALA A C 1
ATOM 608 O O . ALA A 1 80 ? 4.275 15.525 7.231 1.00 83.62 80 ALA A O 1
ATOM 609 N N . HIS A 1 81 ? 4.017 13.972 5.604 1.00 8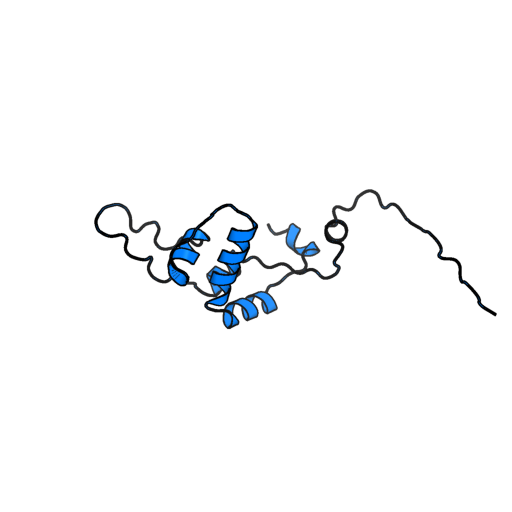7.31 81 HIS A N 1
ATOM 610 C CA . HIS A 1 81 ? 4.833 14.608 4.554 1.00 87.31 81 HIS A CA 1
ATOM 611 C C . HIS A 1 81 ? 6.347 14.488 4.758 1.00 87.31 81 HIS A C 1
ATOM 613 O O . HIS A 1 81 ? 7.124 15.082 4.011 1.00 87.31 81 HIS A O 1
ATOM 619 N N . HIS A 1 82 ? 6.778 13.687 5.731 1.00 92.88 82 HIS A N 1
ATOM 620 C CA . HIS A 1 82 ? 8.148 13.201 5.789 1.00 92.88 82 HIS A CA 1
ATOM 621 C C . HIS A 1 82 ? 8.214 11.900 4.997 1.00 92.88 82 HIS A C 1
ATOM 623 O O . HIS A 1 82 ? 7.532 10.944 5.352 1.00 92.88 82 HIS A O 1
ATOM 629 N N . ALA A 1 83 ? 9.042 11.852 3.951 1.00 89.94 83 ALA A N 1
ATOM 630 C CA . ALA A 1 83 ? 9.110 10.703 3.044 1.00 89.94 83 ALA A CA 1
ATOM 631 C C . ALA A 1 83 ? 9.323 9.373 3.789 1.00 89.94 83 ALA A C 1
ATOM 633 O O . ALA A 1 83 ? 8.614 8.401 3.550 1.00 89.94 83 ALA A O 1
ATOM 634 N N . GLU A 1 84 ? 10.244 9.354 4.754 1.00 93.12 84 GLU A N 1
ATOM 635 C CA . GLU A 1 84 ? 10.502 8.176 5.585 1.00 93.12 84 GLU A CA 1
ATOM 636 C C . GLU A 1 84 ? 9.270 7.766 6.404 1.00 93.12 84 GLU A C 1
ATOM 638 O O . GLU A 1 84 ? 8.877 6.599 6.400 1.00 93.12 84 GLU A O 1
ATOM 643 N N . GLN A 1 85 ? 8.622 8.724 7.071 1.00 93.50 85 GLN A N 1
ATOM 644 C CA . GLN A 1 85 ? 7.445 8.438 7.886 1.00 93.50 85 GLN A CA 1
ATOM 645 C C . GLN A 1 85 ? 6.264 7.980 7.027 1.00 93.50 85 GLN A C 1
ATOM 647 O O . GLN A 1 85 ? 5.554 7.055 7.413 1.00 93.50 85 GLN A O 1
ATOM 652 N N . ASP A 1 86 ? 6.066 8.587 5.857 1.00 93.50 86 ASP A N 1
ATOM 653 C CA . ASP A 1 86 ? 5.052 8.186 4.887 1.00 93.50 86 ASP A CA 1
ATOM 654 C C . ASP A 1 86 ? 5.275 6.727 4.442 1.00 93.50 86 ASP A C 1
ATOM 656 O O . ASP A 1 86 ? 4.322 5.944 4.430 1.00 93.50 86 ASP A O 1
ATOM 660 N N . CYS A 1 87 ? 6.524 6.317 4.191 1.00 93.50 87 CYS A N 1
ATOM 661 C CA . CYS A 1 87 ? 6.866 4.923 3.895 1.00 93.50 87 CYS A CA 1
ATOM 662 C C . CYS A 1 87 ? 6.571 3.983 5.073 1.00 93.50 87 CYS A C 1
ATOM 664 O O . CYS A 1 87 ? 5.966 2.926 4.887 1.00 93.50 87 CYS A O 1
ATOM 666 N N . VAL A 1 88 ? 6.961 4.357 6.296 1.00 94.25 88 VAL A N 1
ATOM 667 C CA . VAL A 1 88 ? 6.702 3.548 7.501 1.00 94.25 88 VAL A CA 1
ATOM 668 C C . VAL A 1 88 ? 5.205 3.392 7.759 1.00 94.25 88 VAL A C 1
ATOM 670 O O . VAL A 1 88 ? 4.735 2.295 8.072 1.00 94.25 88 VAL A O 1
ATOM 673 N N . ASP A 1 89 ? 4.443 4.470 7.619 1.00 94.56 89 ASP A N 1
ATOM 674 C CA . ASP A 1 89 ? 2.998 4.457 7.815 1.00 94.56 89 ASP A CA 1
ATOM 675 C C . ASP A 1 89 ? 2.303 3.597 6.759 1.00 94.56 89 ASP A C 1
ATOM 677 O O . ASP A 1 89 ? 1.402 2.824 7.095 1.00 94.56 89 ASP A O 1
ATOM 681 N N . LEU A 1 90 ? 2.754 3.679 5.505 1.00 93.94 90 LEU A N 1
ATOM 682 C CA . LEU A 1 90 ? 2.257 2.837 4.424 1.00 93.94 90 LEU A CA 1
ATOM 683 C C . LEU A 1 90 ? 2.531 1.356 4.701 1.00 93.94 90 LEU A C 1
ATOM 685 O O . LEU A 1 90 ? 1.609 0.544 4.632 1.00 93.94 90 LEU A O 1
ATOM 689 N N . MET A 1 91 ? 3.761 1.008 5.097 1.00 94.69 91 MET A N 1
ATOM 690 C CA . MET A 1 91 ? 4.118 -0.368 5.458 1.00 94.69 91 MET A CA 1
ATOM 691 C C . MET A 1 91 ? 3.236 -0.908 6.588 1.00 94.69 91 MET A C 1
ATOM 693 O O . MET A 1 91 ? 2.778 -2.047 6.513 1.00 94.69 91 MET A O 1
ATOM 697 N N . LYS A 1 92 ? 2.950 -0.095 7.614 1.00 95.38 92 LYS A N 1
ATOM 698 C CA . LYS A 1 92 ? 2.061 -0.483 8.721 1.00 95.38 92 LYS A CA 1
ATOM 699 C C . LYS A 1 92 ? 0.637 -0.764 8.253 1.00 95.38 92 LYS A C 1
ATOM 701 O O . LYS A 1 92 ? 0.059 -1.760 8.681 1.00 95.38 92 LYS A O 1
ATOM 706 N N . VAL A 1 93 ? 0.088 0.075 7.370 1.00 94.25 93 VAL A N 1
ATOM 707 C CA . VAL A 1 93 ? -1.245 -0.146 6.790 1.00 94.25 93 VAL A CA 1
ATOM 708 C C . VAL A 1 93 ? -1.265 -1.461 6.013 1.00 94.25 93 VAL A C 1
ATOM 710 O O . VAL A 1 93 ? -2.090 -2.321 6.314 1.00 94.25 93 VAL A O 1
ATOM 713 N N . CYS A 1 94 ? -0.326 -1.670 5.088 1.00 94.25 94 CYS A N 1
ATOM 714 C CA . CYS A 1 94 ? -0.266 -2.896 4.284 1.00 94.25 94 CYS A CA 1
ATOM 715 C C . CYS A 1 94 ? -0.057 -4.158 5.135 1.00 94.25 94 CYS A C 1
ATOM 717 O O . CYS A 1 94 ? -0.531 -5.234 4.778 1.00 94.25 94 CYS A O 1
ATOM 719 N N . HIS A 1 95 ? 0.620 -4.039 6.280 1.00 94.94 95 HIS A N 1
ATOM 720 C CA . HIS A 1 95 ? 0.857 -5.166 7.178 1.00 94.94 95 HIS A CA 1
ATOM 721 C C . HIS A 1 95 ? -0.414 -5.687 7.862 1.00 94.94 95 HIS A C 1
ATOM 723 O O . HIS A 1 95 ? -0.446 -6.851 8.257 1.00 94.94 95 HIS A O 1
ATOM 729 N N . THR A 1 96 ? -1.461 -4.864 7.988 1.00 92.94 96 THR A N 1
ATOM 730 C CA . THR A 1 96 ? -2.704 -5.281 8.661 1.00 92.94 96 THR A CA 1
ATOM 731 C C . THR A 1 96 ? -3.409 -6.444 7.960 1.00 92.94 96 THR A C 1
ATOM 733 O O . THR A 1 96 ? -3.963 -7.297 8.640 1.00 92.94 96 THR A O 1
ATOM 736 N N . GLU A 1 97 ? -3.279 -6.544 6.635 1.00 92.44 97 GLU A N 1
ATOM 737 C CA . GLU A 1 97 ? -3.721 -7.685 5.817 1.00 92.44 97 GLU A CA 1
ATOM 738 C C . GLU A 1 97 ? -2.566 -8.186 4.932 1.00 92.44 97 GLU A C 1
ATOM 740 O O . GLU A 1 97 ? -2.681 -8.334 3.711 1.00 92.44 97 GLU A O 1
ATOM 745 N N . LYS A 1 98 ? -1.406 -8.433 5.562 1.00 93.38 98 LYS A N 1
ATOM 746 C CA . LYS A 1 98 ? -0.146 -8.788 4.884 1.00 93.38 98 LYS A CA 1
ATOM 747 C C . LYS A 1 98 ? -0.313 -9.876 3.818 1.00 93.38 98 LYS A C 1
ATOM 749 O O . LYS A 1 98 ? 0.263 -9.757 2.743 1.00 93.38 98 LYS A O 1
ATOM 754 N N . ALA A 1 99 ? -1.048 -10.948 4.119 1.00 95.12 99 ALA A N 1
ATOM 755 C CA . ALA A 1 99 ? -1.172 -12.091 3.216 1.00 95.12 99 ALA A CA 1
ATOM 756 C C . ALA A 1 99 ? -1.887 -11.718 1.908 1.00 95.12 99 ALA A C 1
ATOM 758 O O . ALA A 1 99 ? -1.385 -12.022 0.829 1.00 95.12 99 ALA A O 1
ATOM 759 N N . ALA A 1 100 ? -3.016 -11.010 2.001 1.00 94.12 100 ALA A N 1
ATOM 760 C CA . ALA A 1 100 ? -3.771 -10.560 0.835 1.00 94.12 100 ALA A CA 1
ATOM 761 C C . ALA A 1 100 ? -3.001 -9.501 0.032 1.00 94.12 100 ALA A C 1
ATOM 763 O O . ALA A 1 100 ? -3.003 -9.532 -1.198 1.00 94.12 100 ALA A O 1
ATOM 764 N N . PHE A 1 101 ? -2.302 -8.594 0.723 1.00 94.38 101 PHE A N 1
ATOM 765 C CA . PHE A 1 101 ? -1.474 -7.581 0.076 1.00 94.38 101 PHE A CA 1
ATOM 766 C C . PHE A 1 101 ? -0.317 -8.205 -0.717 1.00 94.38 101 PHE A C 1
ATOM 768 O O . PHE A 1 101 ? -0.134 -7.874 -1.886 1.00 94.38 101 PHE A O 1
ATOM 775 N N . LEU A 1 102 ? 0.432 -9.138 -0.115 1.00 95.00 102 LEU A N 1
ATOM 776 C CA . LEU A 1 102 ? 1.531 -9.826 -0.800 1.00 95.00 102 LEU A CA 1
ATOM 777 C C . LEU A 1 102 ? 1.031 -10.652 -1.987 1.00 95.00 102 LEU A C 1
ATOM 779 O O . LEU A 1 102 ? 1.606 -10.546 -3.060 1.00 95.00 102 LEU A O 1
ATOM 783 N N . ALA A 1 103 ? -0.084 -11.373 -1.840 1.00 95.12 103 ALA A N 1
ATOM 784 C CA . ALA A 1 103 ? -0.671 -12.126 -2.949 1.00 95.12 103 ALA A CA 1
ATOM 785 C C . ALA A 1 103 ? -1.054 -11.226 -4.138 1.00 95.12 103 ALA A C 1
ATOM 787 O O . ALA A 1 103 ? -0.886 -11.615 -5.293 1.00 95.12 103 ALA A O 1
ATOM 788 N N . TYR A 1 104 ? -1.545 -10.009 -3.873 1.00 94.38 104 TYR A N 1
ATOM 789 C CA . TYR A 1 104 ? -1.812 -9.038 -4.932 1.00 94.38 104 TYR A CA 1
ATOM 790 C C . TYR A 1 104 ? -0.521 -8.571 -5.611 1.00 94.38 104 TYR A C 1
ATOM 792 O O . TYR A 1 104 ? -0.473 -8.514 -6.840 1.00 94.38 104 TYR A O 1
ATOM 800 N N . VAL A 1 105 ? 0.514 -8.243 -4.831 1.00 93.44 105 VAL A N 1
ATOM 801 C CA . VAL A 1 105 ? 1.815 -7.809 -5.365 1.00 93.44 105 VAL A CA 1
ATOM 802 C C . VAL A 1 105 ? 2.436 -8.909 -6.221 1.00 93.44 105 VAL A C 1
ATOM 804 O O . VAL A 1 105 ? 2.808 -8.632 -7.354 1.00 93.44 105 VAL A O 1
ATOM 807 N N . ASP A 1 106 ? 2.461 -10.151 -5.742 1.00 93.69 106 ASP A N 1
ATOM 808 C CA . ASP A 1 106 ? 3.022 -11.289 -6.480 1.00 93.69 106 ASP A CA 1
ATOM 809 C C . ASP A 1 106 ? 2.322 -11.506 -7.834 1.00 93.69 106 ASP A C 1
ATOM 811 O O . ASP A 1 106 ? 2.960 -11.896 -8.809 1.00 93.69 106 ASP A O 1
ATOM 815 N N . ALA A 1 107 ? 1.018 -11.223 -7.916 1.00 93.81 107 ALA A N 1
ATOM 816 C CA . ALA A 1 107 ? 0.233 -11.391 -9.138 1.00 93.81 107 ALA A CA 1
ATOM 817 C C . ALA A 1 107 ? 0.265 -10.181 -10.094 1.00 93.81 107 ALA A C 1
ATOM 819 O O . ALA A 1 107 ? -0.045 -10.342 -11.273 1.00 93.81 107 ALA A O 1
ATOM 820 N N . ASN A 1 108 ? 0.578 -8.974 -9.605 1.00 92.88 108 ASN A N 1
ATOM 821 C CA . ASN A 1 108 ? 0.389 -7.722 -10.356 1.00 92.88 108 ASN A CA 1
ATOM 822 C C . ASN A 1 108 ? 1.630 -6.819 -10.404 1.00 92.88 108 ASN A C 1
ATOM 824 O O . ASN A 1 108 ? 1.564 -5.734 -10.986 1.00 92.88 108 ASN A O 1
ATOM 828 N N . ALA A 1 109 ? 2.738 -7.198 -9.766 1.00 89.19 109 ALA A N 1
ATOM 829 C CA . ALA A 1 109 ? 3.987 -6.465 -9.893 1.00 89.19 109 ALA A CA 1
ATOM 830 C C . ALA A 1 109 ? 4.473 -6.546 -11.343 1.00 89.19 109 ALA A C 1
ATOM 832 O O . ALA A 1 109 ? 4.586 -7.625 -11.923 1.00 89.19 109 ALA A O 1
ATOM 833 N N . ALA A 1 110 ? 4.758 -5.387 -11.922 1.00 86.25 110 ALA A N 1
ATOM 834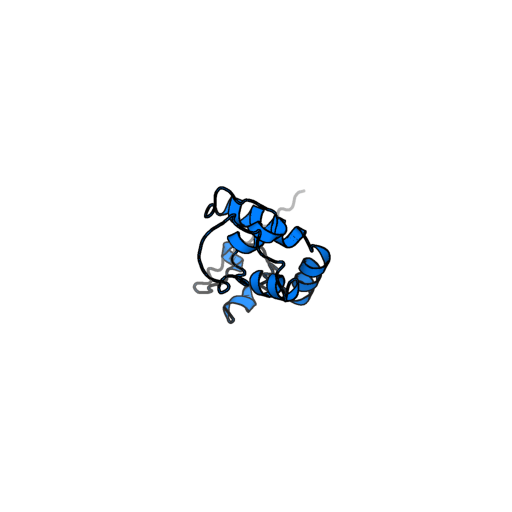 C CA . ALA A 1 110 ? 5.280 -5.270 -13.271 1.00 86.25 110 ALA A CA 1
ATOM 835 C C . ALA A 1 110 ? 6.724 -4.782 -13.212 1.00 86.25 110 ALA A C 1
ATOM 837 O O . ALA A 1 110 ? 7.128 -4.094 -12.268 1.00 86.25 110 ALA A O 1
ATOM 838 N N . HIS A 1 111 ? 7.512 -5.123 -14.228 1.00 82.75 111 HIS A N 1
ATOM 839 C CA . HIS A 1 111 ? 8.845 -4.558 -14.355 1.00 82.75 111 HIS A CA 1
ATOM 840 C C . HIS A 1 111 ? 8.749 -3.034 -14.435 1.00 82.75 111 HIS A C 1
ATOM 842 O O . HIS A 1 111 ? 7.895 -2.472 -15.132 1.00 82.75 111 HIS A O 1
ATOM 848 N N . LEU A 1 112 ? 9.628 -2.354 -13.699 1.00 76.50 112 LEU A N 1
ATOM 849 C CA . LEU A 1 112 ? 9.612 -0.895 -13.632 1.00 76.50 112 LEU A CA 1
ATOM 850 C C . LEU A 1 112 ? 9.818 -0.260 -15.021 1.00 76.50 112 LEU A C 1
ATOM 852 O O . LEU A 1 112 ? 9.229 0.780 -15.313 1.00 76.50 112 LEU A O 1
ATOM 856 N N . ALA A 1 113 ? 10.593 -0.919 -15.888 1.00 72.00 113 ALA A N 1
ATOM 857 C CA . ALA A 1 113 ? 10.807 -0.517 -17.277 1.00 72.00 113 ALA A CA 1
ATOM 858 C C . ALA A 1 113 ? 9.508 -0.499 -18.111 1.00 72.00 113 ALA A C 1
ATOM 860 O O . ALA A 1 113 ? 9.302 0.414 -18.913 1.00 72.00 113 ALA A O 1
ATOM 861 N N . ASP A 1 114 ? 8.597 -1.450 -17.879 1.00 70.94 114 ASP A N 1
ATOM 862 C CA . ASP A 1 114 ? 7.340 -1.572 -18.629 1.00 70.94 114 ASP A CA 1
ATOM 863 C C . ASP A 1 114 ? 6.241 -0.645 -18.092 1.00 70.94 114 ASP A C 1
ATOM 865 O O . ASP A 1 114 ? 5.410 -0.144 -18.849 1.00 70.94 114 ASP A O 1
ATOM 869 N N . SER A 1 115 ? 6.282 -0.344 -16.793 1.00 62.25 115 SER A N 1
ATOM 870 C CA . SER A 1 115 ? 5.213 0.370 -16.079 1.00 62.25 115 SER A CA 1
ATOM 871 C C . SER A 1 115 ? 5.121 1.870 -16.404 1.00 62.25 115 SER A C 1
ATOM 873 O O . SER A 1 115 ? 4.108 2.499 -16.110 1.00 62.25 115 SER A O 1
ATOM 875 N N . ARG A 1 116 ? 6.142 2.470 -17.040 1.00 58.00 116 ARG A N 1
ATOM 876 C CA . ARG A 1 116 ? 6.164 3.913 -17.382 1.00 58.00 116 ARG A CA 1
ATOM 877 C C . ARG A 1 116 ? 5.140 4.330 -18.441 1.00 58.00 116 ARG A C 1
ATOM 879 O O . ARG A 1 116 ? 4.968 5.527 -18.652 1.00 58.00 116 ARG A O 1
ATOM 886 N N . ARG A 1 117 ? 4.506 3.381 -19.136 1.00 54.31 117 ARG A N 1
ATOM 887 C CA . ARG A 1 117 ? 3.524 3.681 -20.193 1.00 54.31 117 ARG A CA 1
ATOM 888 C C . ARG A 1 117 ? 2.088 3.810 -19.678 1.00 54.31 117 ARG A C 1
ATOM 890 O O . ARG A 1 117 ? 1.255 4.330 -20.411 1.00 54.31 117 ARG A O 1
ATOM 897 N N . ASP A 1 118 ? 1.826 3.376 -18.444 1.00 49.75 118 ASP A N 1
ATOM 898 C CA . ASP A 1 118 ? 0.471 3.208 -17.900 1.00 49.75 118 ASP A CA 1
ATOM 899 C C . ASP A 1 118 ? 0.160 4.110 -16.685 1.00 49.75 118 ASP A C 1
ATOM 901 O O . ASP A 1 118 ? -0.864 3.912 -16.022 1.00 49.75 118 ASP A O 1
ATOM 905 N N . TRP A 1 119 ? 1.039 5.068 -16.359 1.00 47.16 119 TRP A N 1
ATOM 906 C CA . TRP A 1 119 ? 0.882 6.045 -15.265 1.00 47.16 119 TRP A CA 1
ATOM 907 C C . TRP A 1 119 ? 0.711 7.459 -15.821 1.00 47.16 119 TRP A C 1
ATOM 909 O O . TRP A 1 119 ? -0.107 8.211 -15.243 1.00 47.16 119 TRP A O 1
#